Protein AF-A0AAW2LYN1-F1 (afdb_monomer)

Organism: NCBI:txid2727403

InterPro domains:
  IPR003197 Cytochrome b-c1 complex subunit 7 [PF02271] (29-93)
  IPR003197 Cytochrome b-c1 complex subunit 7 [PTHR12022] (26-106)
  IPR036544 Cytochrome b-c1 complex subunit 7 superfamily [G3DSA:1.10.1090.10] (1-96)
  IPR036544 Cytochrome b-c1 complex subunit 7 superfamily [SSF81524] (29-101)

Secondary structure (DSSP, 8-state):
---HHHHHHH-TTT-HHHHHHHHHHHHHHHHHHHHHTS-HHHHHHHHHHHHHHHHHHHHT-PPPHHHHHT--TT--SSHHHHHHHHHHHHHHHHTTPPPS--PPP-

Foldseek 3Di:
DDDPVRCQVCDVVNDVVNVVVVVVQVVVVLQVVLLVPDDPVVNVVVVVVVVVVVVCVVVVHDDDPVVVVVDDVPPDPRPVSSVVSVVVQVVCVVVVHDDPDDDDDD

Solvent-accessible surface area (backbone atoms only — not comparable to full-atom values): 6446 Å² total; per-residue (Å²): 131,82,50,74,66,56,50,45,59,62,34,44,91,78,21,69,67,32,35,50,50,53,51,54,50,54,51,50,53,50,50,51,54,33,57,74,71,48,62,64,70,61,52,52,56,48,51,52,53,51,52,50,52,50,52,30,60,74,69,75,48,78,78,57,67,77,61,54,74,69,55,66,89,85,70,75,90,52,62,68,48,40,53,48,55,50,49,55,51,51,53,38,51,75,71,70,50,80,79,94,74,75,83,82,82,132

Mean predicted aligned error: 5.44 Å

Radius of gyration: 19.35 Å; Cα contacts (8 Å, |Δi|>4): 45; chains: 1; bounding box: 43×34×60 Å

pLDDT: mean 91.51, std 6.64, range [60.06, 97.81]

Sequence (106 aa):
MASALTKWLVDPNHNPLAALHMKTLSKRLRIIQALNRLPREIVDARNQRLKRAMDLSMKHEYLPEDLQAMQTPFRSYLQEMLALVKRENAEREALGALPLYQRTIP

Structure (mmCIF, N/CA/C/O backbone):
data_AF-A0AAW2LYN1-F1
#
_entry.id   AF-A0AAW2LYN1-F1
#
loop_
_atom_site.group_PDB
_atom_site.id
_atom_site.type_symbol
_atom_site.label_atom_id
_atom_site.label_alt_id
_atom_site.label_comp_id
_atom_site.label_asym_id
_atom_site.label_entity_id
_atom_site.label_seq_id
_atom_site.pdbx_PDB_ins_code
_atom_site.Cartn_x
_atom_site.Cartn_y
_atom_site.Cartn_z
_atom_site.occupancy
_atom_site.B_iso_or_equiv
_atom_site.auth_seq_id
_atom_site.auth_comp_id
_atom_site.auth_asym_id
_atom_site.auth_atom_id
_atom_site.pdbx_PDB_model_num
ATOM 1 N N . MET A 1 1 ? -1.214 11.218 35.890 1.00 60.06 1 MET A N 1
ATOM 2 C CA . MET A 1 1 ? -2.122 12.231 35.309 1.00 60.06 1 MET A CA 1
ATOM 3 C C . MET A 1 1 ? -1.379 12.907 34.169 1.00 60.06 1 MET A C 1
ATOM 5 O O . MET A 1 1 ? -0.373 13.548 34.438 1.00 60.06 1 MET A O 1
ATOM 9 N N . ALA A 1 2 ? -1.776 12.688 32.912 1.00 69.56 2 ALA A N 1
ATOM 10 C CA . ALA A 1 2 ? -1.160 13.401 31.789 1.00 69.56 2 ALA A CA 1
ATOM 11 C C . ALA A 1 2 ? -1.417 14.912 31.950 1.00 69.56 2 ALA A C 1
ATOM 13 O O . ALA A 1 2 ? -2.512 15.308 32.354 1.00 69.56 2 ALA A O 1
ATOM 14 N N . SER A 1 3 ? -0.409 15.745 31.694 1.00 87.25 3 SER A N 1
ATOM 15 C CA . SER A 1 3 ? -0.541 17.204 31.742 1.00 87.25 3 SER A CA 1
ATOM 16 C C . SER A 1 3 ? -1.560 17.702 30.707 1.00 87.25 3 SER A C 1
ATOM 18 O O . SER A 1 3 ? -1.795 17.057 29.684 1.00 87.25 3 SER A O 1
ATOM 20 N N . ALA A 1 4 ? -2.149 18.881 30.926 1.00 85.12 4 ALA A N 1
ATOM 21 C CA . ALA A 1 4 ? -3.091 19.476 29.970 1.00 85.12 4 ALA A CA 1
ATOM 22 C C . ALA A 1 4 ? -2.492 19.598 28.553 1.00 85.12 4 ALA A C 1
ATOM 24 O O . ALA A 1 4 ? -3.177 19.362 27.560 1.00 85.12 4 ALA A O 1
ATOM 25 N N . LEU A 1 5 ? -1.183 19.864 28.472 1.00 84.25 5 LEU A N 1
ATOM 26 C CA . LEU A 1 5 ? -0.430 19.920 27.223 1.00 84.25 5 LEU A CA 1
ATOM 27 C C . LEU A 1 5 ? -0.339 18.554 26.525 1.00 84.25 5 LEU A C 1
ATOM 29 O O . LEU A 1 5 ? -0.514 18.478 25.314 1.00 84.25 5 LEU A O 1
ATOM 33 N N . THR A 1 6 ? -0.097 17.469 27.269 1.00 85.50 6 THR A N 1
ATOM 34 C CA . THR A 1 6 ? -0.037 16.118 26.676 1.00 85.50 6 THR A CA 1
ATOM 35 C C . THR A 1 6 ? -1.406 15.652 26.199 1.00 85.50 6 THR A C 1
ATOM 37 O O . THR A 1 6 ? -1.497 15.048 25.133 1.00 85.50 6 THR A O 1
ATOM 40 N N . LYS A 1 7 ? -2.475 15.984 26.932 1.00 84.62 7 LYS A N 1
ATOM 41 C CA . LYS A 1 7 ? -3.849 15.699 26.504 1.00 84.62 7 LYS A CA 1
ATOM 42 C C . LYS A 1 7 ? -4.197 16.447 25.209 1.00 84.62 7 LYS A C 1
ATOM 44 O O . LYS A 1 7 ? -4.628 15.822 24.247 1.00 84.62 7 LYS A O 1
ATOM 49 N N . TRP A 1 8 ? -3.880 17.742 25.131 1.00 89.25 8 TRP A N 1
ATOM 50 C CA . TRP A 1 8 ? -4.067 18.531 23.907 1.00 89.25 8 TRP A CA 1
ATOM 51 C C . TRP A 1 8 ? -3.253 17.995 22.717 1.00 89.25 8 TRP A C 1
ATOM 53 O O . TRP A 1 8 ? -3.762 17.935 21.600 1.00 89.25 8 TRP A O 1
ATOM 63 N N . LEU A 1 9 ? -2.009 17.558 22.949 1.00 86.31 9 LEU A N 1
ATOM 64 C CA . LEU A 1 9 ? -1.136 17.026 21.898 1.00 86.31 9 LEU A CA 1
ATOM 65 C C . LEU A 1 9 ? -1.725 15.770 21.234 1.00 86.31 9 LEU A C 1
ATOM 67 O O . LEU A 1 9 ? -1.608 15.611 20.017 1.00 86.31 9 LEU A O 1
ATOM 71 N N . VAL A 1 10 ? -2.332 14.884 22.030 1.00 85.00 10 VAL A N 1
ATOM 72 C CA . VAL A 1 10 ? -2.827 13.571 21.586 1.00 85.00 10 VAL A CA 1
ATOM 73 C C . VAL A 1 10 ? -4.271 13.630 21.079 1.00 85.00 10 VAL A C 1
ATOM 75 O O . VAL A 1 10 ? -4.631 12.840 20.204 1.00 85.00 10 VAL A O 1
ATOM 78 N N . ASP A 1 11 ? -5.087 14.558 21.581 1.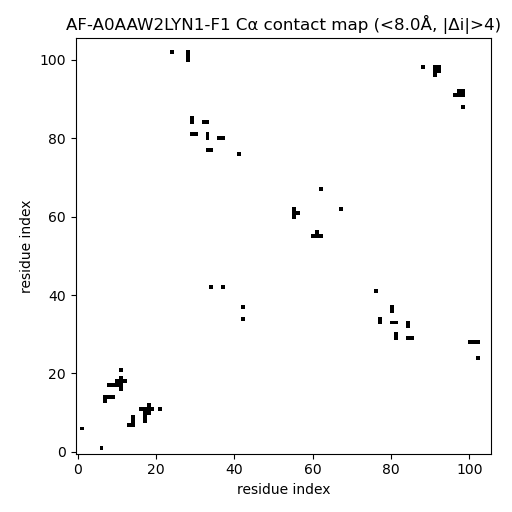00 86.25 11 ASP A N 1
ATOM 79 C CA . ASP A 1 11 ? -6.514 14.616 21.271 1.00 86.25 11 ASP A CA 1
ATOM 80 C C . ASP A 1 11 ? -6.780 15.087 19.820 1.00 86.25 11 ASP A C 1
ATOM 82 O O . ASP A 1 11 ? -6.557 16.254 19.488 1.00 86.25 11 ASP A O 1
ATOM 86 N N . PRO A 1 12 ? -7.350 14.235 18.942 1.00 87.12 12 PRO A N 1
ATOM 87 C CA . PRO A 1 12 ? -7.603 14.566 17.533 1.00 87.12 12 PRO A CA 1
ATOM 88 C C . PRO A 1 12 ? -8.710 15.612 17.335 1.00 87.12 12 PRO A C 1
ATOM 90 O O . PRO A 1 12 ? -8.797 16.214 16.271 1.00 87.12 12 PRO A O 1
ATOM 93 N N . ASN A 1 13 ? -9.557 15.836 18.344 1.00 88.19 13 ASN A N 1
ATOM 94 C CA . ASN A 1 13 ? -10.608 16.856 18.288 1.00 88.19 13 ASN A CA 1
ATOM 95 C C . ASN A 1 13 ? -10.055 18.269 18.507 1.00 88.19 13 ASN A C 1
ATOM 97 O O . ASN A 1 13 ? -10.631 19.232 18.014 1.00 88.19 13 ASN A O 1
ATOM 101 N N . HIS A 1 14 ? -8.945 18.388 19.240 1.00 88.50 14 HIS A N 1
ATOM 102 C CA . HIS A 1 14 ? -8.334 19.672 19.580 1.00 88.50 14 HIS A CA 1
ATOM 103 C C . HIS A 1 14 ? -7.106 19.969 18.712 1.00 88.50 14 HIS A C 1
ATOM 105 O O . HIS A 1 14 ? -6.847 21.131 18.406 1.00 88.50 14 HIS A O 1
ATOM 111 N N . ASN A 1 15 ? -6.372 18.934 18.285 1.00 90.81 15 ASN A N 1
ATOM 112 C CA . ASN A 1 15 ? -5.177 19.065 17.461 1.00 90.81 15 ASN A CA 1
ATOM 113 C C . ASN A 1 15 ? -5.393 18.485 16.043 1.00 90.81 15 ASN A C 1
ATOM 115 O O . ASN A 1 15 ? -5.542 17.266 15.881 1.00 90.81 15 ASN A O 1
ATOM 119 N N . PRO A 1 16 ? -5.317 19.310 14.981 1.00 92.19 16 PRO A N 1
ATOM 120 C CA . PRO A 1 16 ? -5.479 18.839 13.606 1.00 92.19 16 PRO A CA 1
ATOM 121 C C . PRO A 1 16 ? -4.374 17.865 13.171 1.00 92.19 16 PRO A C 1
ATOM 123 O O . PRO A 1 16 ? -4.635 16.958 12.376 1.00 92.19 16 PRO A O 1
ATOM 126 N N . LEU A 1 17 ? -3.153 17.994 13.704 1.00 90.31 17 LEU A N 1
ATOM 127 C CA . LEU A 1 17 ? -2.052 17.073 13.403 1.00 90.31 17 LEU A CA 1
ATOM 128 C C . LEU A 1 17 ? -2.333 15.676 13.961 1.00 90.31 17 LEU A C 1
ATOM 130 O O . LEU A 1 17 ? -2.102 14.679 13.275 1.00 90.31 17 LEU A O 1
ATOM 134 N N . ALA A 1 18 ? -2.903 15.597 15.166 1.00 88.06 18 ALA A N 1
ATOM 135 C CA . ALA A 1 18 ? -3.335 14.332 15.751 1.00 88.06 18 ALA A CA 1
ATOM 136 C C . ALA A 1 18 ? -4.453 13.680 14.916 1.00 88.06 18 ALA A C 1
ATOM 138 O O . ALA A 1 18 ? -4.414 12.473 14.660 1.00 88.06 18 ALA A O 1
ATOM 139 N N . ALA A 1 19 ? -5.397 14.473 14.398 1.00 89.38 19 ALA A N 1
ATOM 140 C CA . ALA A 1 19 ? -6.449 13.979 13.510 1.00 89.38 19 ALA A CA 1
ATOM 141 C C . ALA A 1 19 ? -5.892 13.430 12.185 1.00 89.38 19 ALA A C 1
ATOM 143 O O . ALA A 1 19 ? -6.289 12.350 11.734 1.00 89.38 19 ALA A O 1
ATOM 144 N N . LEU A 1 20 ? -4.958 14.155 11.560 1.00 90.06 20 LEU A N 1
ATOM 145 C CA . LEU A 1 20 ? -4.278 13.708 10.343 1.00 90.06 20 LEU A CA 1
ATOM 146 C C . LEU A 1 20 ? -3.516 12.409 10.590 1.00 90.06 20 LEU A C 1
ATOM 148 O O . LEU A 1 20 ? -3.653 11.469 9.808 1.00 90.06 20 LEU A O 1
ATOM 152 N N . HIS A 1 21 ? -2.792 12.321 11.703 1.00 87.19 21 HIS A N 1
ATOM 153 C CA . HIS A 1 21 ? -2.084 11.111 12.108 1.00 87.19 21 HIS A CA 1
ATOM 154 C C . HIS A 1 21 ? -3.033 9.914 12.259 1.00 87.19 21 HIS A C 1
ATOM 156 O O . HIS A 1 21 ? -2.807 8.854 11.679 1.00 87.19 21 HIS A O 1
ATOM 162 N N . MET A 1 22 ? -4.166 10.067 12.949 1.00 85.62 22 MET A N 1
ATOM 163 C CA . MET A 1 22 ? -5.151 8.980 13.060 1.00 85.62 22 MET A CA 1
ATOM 164 C C . MET A 1 22 ? -5.726 8.557 11.698 1.00 85.62 22 MET A C 1
ATOM 166 O O . MET A 1 22 ? -5.897 7.359 11.428 1.00 85.62 22 MET A O 1
ATOM 170 N N . LYS A 1 23 ? -5.984 9.516 10.801 1.00 88.19 23 LYS A N 1
ATOM 171 C CA . LYS A 1 23 ? -6.467 9.239 9.439 1.00 88.19 23 LYS A CA 1
ATOM 172 C C . LYS A 1 23 ? -5.427 8.489 8.604 1.00 88.19 23 LYS A C 1
ATOM 174 O O . LYS A 1 23 ? -5.776 7.520 7.927 1.00 88.19 23 LYS A O 1
ATOM 179 N N . THR A 1 24 ? -4.157 8.884 8.650 1.00 88.75 24 THR A N 1
ATOM 180 C CA . THR A 1 24 ? -3.091 8.204 7.895 1.00 88.75 24 THR A CA 1
ATOM 181 C C . THR A 1 24 ? -2.866 6.784 8.407 1.00 88.75 24 THR A C 1
ATOM 183 O O . THR A 1 24 ? -2.737 5.853 7.609 1.00 88.75 24 THR A O 1
ATOM 186 N N . LEU A 1 25 ? -2.909 6.586 9.724 1.00 86.19 25 LEU A N 1
ATOM 187 C CA . LEU A 1 25 ? -2.743 5.278 10.357 1.00 86.19 25 LEU A CA 1
ATOM 188 C C . LEU A 1 25 ? -3.888 4.319 10.035 1.00 86.19 25 LEU A C 1
ATOM 190 O O . LEU A 1 25 ? -3.639 3.188 9.618 1.00 86.19 25 LEU A O 1
ATOM 194 N N . SER A 1 26 ? -5.138 4.769 10.165 1.00 86.38 26 SER A N 1
ATOM 195 C CA . SER A 1 26 ? -6.302 3.951 9.797 1.00 86.38 26 SER A CA 1
ATOM 196 C C . SER A 1 26 ? -6.282 3.584 8.308 1.00 86.38 26 SER A C 1
ATOM 198 O O . SER A 1 26 ? -6.528 2.429 7.948 1.00 86.38 26 SER A O 1
ATOM 200 N N . LYS A 1 27 ? -5.896 4.523 7.432 1.00 90.06 27 LYS A N 1
ATOM 201 C CA . LYS A 1 27 ? -5.693 4.263 5.999 1.00 90.06 27 LYS A CA 1
ATOM 202 C C . LYS A 1 27 ? -4.614 3.201 5.763 1.00 90.06 27 LYS A C 1
ATOM 204 O O . LYS A 1 27 ? -4.847 2.278 4.984 1.00 90.06 27 LYS A O 1
ATOM 209 N N . ARG A 1 28 ? -3.465 3.294 6.443 1.00 91.38 28 ARG A N 1
ATOM 210 C CA . ARG A 1 28 ? -2.365 2.318 6.334 1.00 91.38 28 ARG A CA 1
ATOM 211 C C . ARG A 1 28 ? -2.815 0.912 6.733 1.00 91.38 28 ARG A C 1
ATOM 213 O O . ARG A 1 28 ? -2.549 -0.030 5.992 1.00 91.38 28 ARG A O 1
ATOM 220 N N . LEU A 1 29 ? -3.517 0.769 7.857 1.00 92.00 29 LEU A N 1
ATOM 221 C CA . LEU A 1 29 ? -3.985 -0.535 8.342 1.00 92.00 29 LEU A CA 1
ATOM 222 C C . LEU A 1 29 ? -4.969 -1.196 7.367 1.00 92.00 29 LEU A C 1
ATOM 224 O O . LEU A 1 29 ? -4.838 -2.385 7.087 1.00 92.00 29 LEU A O 1
ATOM 228 N N . ARG A 1 30 ? -5.898 -0.426 6.784 1.00 93.00 30 ARG A N 1
ATOM 229 C CA . ARG A 1 30 ? -6.830 -0.930 5.756 1.00 93.00 30 ARG A CA 1
ATOM 230 C C . ARG A 1 30 ? -6.098 -1.417 4.502 1.00 93.00 30 ARG A C 1
ATOM 232 O O . ARG A 1 30 ? -6.468 -2.441 3.939 1.00 93.00 30 ARG A O 1
ATOM 239 N N . ILE A 1 31 ? -5.048 -0.707 4.083 1.00 94.25 31 ILE A N 1
ATOM 240 C CA . ILE A 1 31 ? -4.214 -1.107 2.940 1.00 94.25 31 ILE A CA 1
ATOM 241 C C . ILE A 1 31 ? -3.457 -2.402 3.240 1.00 94.25 31 ILE A C 1
ATOM 243 O O . ILE A 1 31 ? -3.441 -3.288 2.393 1.00 94.25 31 ILE A O 1
ATOM 247 N N . ILE A 1 32 ? -2.864 -2.535 4.430 1.00 93.44 32 ILE A N 1
ATOM 248 C CA . ILE A 1 32 ? -2.147 -3.757 4.826 1.00 93.44 32 ILE A CA 1
ATOM 249 C C . ILE A 1 32 ? -3.100 -4.957 4.838 1.00 93.44 32 ILE A C 1
ATOM 251 O O . ILE A 1 32 ? -2.780 -5.990 4.260 1.00 93.44 32 ILE A O 1
ATOM 255 N N . GLN A 1 33 ? -4.295 -4.805 5.414 1.00 93.44 33 GLN A N 1
ATOM 256 C CA . GLN A 1 33 ? -5.305 -5.867 5.399 1.00 93.44 33 GLN A CA 1
ATOM 257 C C . GLN A 1 33 ? -5.700 -6.268 3.977 1.00 93.44 33 GLN A C 1
ATOM 259 O O . GLN A 1 33 ? -5.757 -7.455 3.674 1.00 93.44 33 GLN A O 1
ATOM 264 N N . ALA A 1 34 ? -5.939 -5.292 3.100 1.00 95.50 34 ALA A N 1
ATOM 265 C CA . ALA A 1 34 ? -6.292 -5.571 1.715 1.00 95.50 34 ALA A CA 1
ATOM 266 C C . ALA A 1 34 ? -5.154 -6.282 0.961 1.00 95.50 34 ALA A C 1
ATOM 268 O O . ALA A 1 34 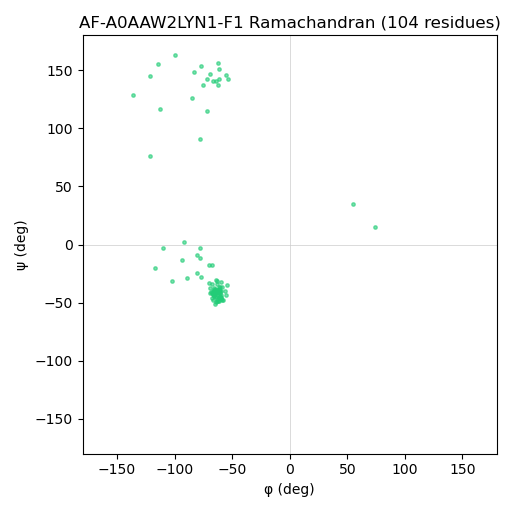? -5.414 -7.218 0.215 1.00 95.50 34 ALA A O 1
ATOM 269 N N . LEU A 1 35 ? -3.895 -5.892 1.185 1.00 95.06 35 LEU A N 1
ATOM 270 C CA . LEU A 1 35 ? -2.737 -6.550 0.573 1.00 95.06 35 LEU A CA 1
ATOM 271 C C . LEU A 1 35 ? -2.561 -7.997 1.048 1.00 95.06 35 LEU A C 1
ATOM 273 O O . LEU A 1 35 ? -2.262 -8.856 0.228 1.00 95.06 35 LEU A O 1
ATOM 277 N N . ASN A 1 36 ? -2.791 -8.275 2.333 1.00 94.31 36 ASN A N 1
ATOM 278 C CA . ASN A 1 36 ? -2.659 -9.624 2.894 1.00 94.31 36 ASN A CA 1
ATOM 279 C C . ASN A 1 36 ? -3.713 -10.614 2.366 1.00 94.31 36 ASN A C 1
ATOM 281 O O . ASN A 1 36 ? -3.533 -11.818 2.507 1.00 94.31 36 ASN A O 1
ATOM 285 N N . ARG A 1 37 ? -4.814 -10.118 1.787 1.00 94.81 37 ARG A N 1
ATOM 286 C CA . ARG A 1 37 ? -5.888 -10.937 1.198 1.00 94.81 37 ARG A CA 1
ATOM 287 C C . ARG A 1 37 ? -5.713 -11.181 -0.300 1.00 94.81 37 ARG A C 1
ATOM 289 O O . ARG A 1 37 ? -6.437 -11.993 -0.866 1.00 94.81 37 ARG A O 1
ATOM 296 N N . LEU A 1 38 ? -4.822 -10.440 -0.958 1.00 95.44 38 LEU A N 1
ATOM 297 C CA . LEU A 1 38 ? -4.605 -10.581 -2.393 1.00 95.44 38 LEU A CA 1
ATOM 298 C C . LEU A 1 38 ? -3.772 -11.832 -2.710 1.00 95.44 38 LEU A C 1
ATOM 300 O O . LEU A 1 38 ? -2.953 -12.247 -1.888 1.00 95.44 38 LEU A O 1
ATOM 304 N N . PRO A 1 39 ? -3.926 -12.395 -3.923 1.00 97.12 39 PRO A N 1
ATOM 305 C CA . PRO A 1 39 ? -3.052 -13.445 -4.423 1.00 97.12 39 PRO A CA 1
ATOM 306 C C . PRO A 1 39 ? -1.582 -13.033 -4.362 1.00 97.12 39 PRO A C 1
ATOM 308 O O . PRO A 1 39 ? -1.221 -11.877 -4.635 1.00 97.12 39 PRO A O 1
ATOM 311 N N . ARG A 1 40 ? -0.726 -13.997 -4.026 1.00 95.12 40 ARG A N 1
ATOM 312 C CA . ARG A 1 40 ? 0.701 -13.764 -3.808 1.00 95.12 40 ARG A CA 1
ATOM 313 C C . ARG A 1 40 ? 1.389 -13.232 -5.063 1.00 95.12 40 ARG A C 1
ATOM 315 O O . ARG A 1 40 ? 2.217 -12.333 -4.962 1.00 95.12 40 ARG A O 1
ATOM 322 N N . GLU A 1 41 ? 0.985 -13.698 -6.238 1.00 96.75 41 GLU A N 1
ATOM 323 C CA . GLU A 1 41 ? 1.541 -13.299 -7.534 1.00 96.75 41 GLU A CA 1
ATOM 324 C C . GLU A 1 41 ? 1.388 -11.789 -7.770 1.00 96.75 41 GLU A C 1
ATOM 326 O O . GLU A 1 41 ? 2.305 -11.120 -8.249 1.00 96.75 41 GLU A O 1
ATOM 331 N N . ILE A 1 42 ? 0.243 -11.221 -7.376 1.00 95.50 42 ILE A N 1
ATOM 332 C CA . ILE A 1 42 ? -0.038 -9.785 -7.511 1.00 95.50 42 ILE A CA 1
ATOM 333 C C . ILE A 1 42 ? 0.847 -8.976 -6.556 1.00 95.50 42 ILE A C 1
ATOM 335 O O . ILE A 1 42 ? 1.379 -7.922 -6.930 1.00 95.50 42 ILE A O 1
ATOM 339 N N . VAL A 1 43 ? 1.011 -9.464 -5.324 1.00 96.25 43 VAL A N 1
ATOM 340 C CA . VAL A 1 43 ? 1.847 -8.826 -4.298 1.00 96.25 43 VAL A CA 1
ATOM 341 C C . VAL A 1 43 ? 3.323 -8.874 -4.695 1.00 96.25 43 VAL A C 1
ATOM 343 O O . VAL A 1 43 ? 4.012 -7.856 -4.610 1.00 96.25 43 VAL A O 1
ATOM 346 N N . ASP A 1 44 ? 3.793 -10.003 -5.212 1.00 97.50 44 ASP A N 1
ATOM 347 C CA . ASP A 1 44 ? 5.170 -10.168 -5.671 1.00 97.50 44 ASP A CA 1
ATOM 348 C C . ASP A 1 44 ? 5.452 -9.279 -6.894 1.00 97.50 44 ASP A C 1
ATOM 350 O O . ASP A 1 44 ? 6.436 -8.532 -6.901 1.00 97.50 44 ASP A O 1
ATOM 354 N N . ALA A 1 45 ? 4.535 -9.213 -7.868 1.00 96.38 45 ALA A N 1
ATOM 355 C CA . ALA A 1 45 ? 4.640 -8.297 -9.009 1.00 96.38 45 ALA A CA 1
ATOM 356 C C . ALA A 1 45 ? 4.607 -6.811 -8.593 1.00 96.38 45 ALA A C 1
ATOM 358 O O . ALA A 1 45 ? 5.244 -5.951 -9.212 1.00 96.38 45 ALA A O 1
ATOM 359 N N . ARG A 1 46 ? 3.858 -6.457 -7.539 1.00 95.25 46 ARG A N 1
ATOM 360 C CA . ARG A 1 46 ? 3.919 -5.118 -6.925 1.00 95.25 46 ARG A CA 1
ATOM 361 C C . ARG A 1 46 ? 5.303 -4.858 -6.330 1.00 95.25 46 ARG A C 1
ATOM 363 O O . ARG A 1 46 ? 5.878 -3.804 -6.598 1.00 95.25 46 ARG A O 1
ATOM 370 N N . ASN A 1 47 ? 5.831 -5.790 -5.543 1.00 96.81 47 ASN A N 1
ATOM 371 C CA . ASN A 1 47 ? 7.119 -5.633 -4.870 1.00 96.81 47 ASN A CA 1
ATOM 372 C C . ASN A 1 47 ? 8.269 -5.489 -5.877 1.00 96.81 47 ASN A C 1
ATOM 374 O O . ASN A 1 47 ? 9.131 -4.630 -5.697 1.00 96.81 47 ASN A O 1
ATOM 378 N N . GLN A 1 48 ? 8.236 -6.240 -6.981 1.00 97.06 48 GLN A N 1
ATOM 379 C CA . GLN A 1 48 ? 9.198 -6.100 -8.078 1.00 97.06 48 GLN A CA 1
ATOM 380 C C . 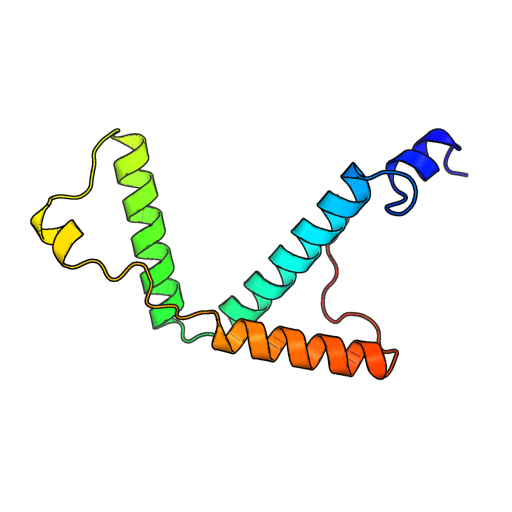GLN A 1 48 ? 9.149 -4.707 -8.721 1.00 97.06 48 GLN A C 1
ATOM 382 O O . GLN A 1 48 ? 10.190 -4.072 -8.890 1.00 97.06 48 GLN A O 1
ATOM 387 N N . ARG A 1 49 ? 7.948 -4.185 -9.021 1.00 96.44 49 ARG A N 1
ATOM 388 C CA . ARG A 1 49 ? 7.783 -2.827 -9.574 1.00 96.44 49 ARG A CA 1
ATOM 389 C C . ARG A 1 49 ? 8.315 -1.749 -8.633 1.00 96.44 49 ARG A C 1
ATOM 391 O O . ARG A 1 49 ? 8.981 -0.827 -9.095 1.00 96.44 49 ARG A O 1
ATOM 398 N N . LEU A 1 50 ? 8.055 -1.876 -7.330 1.00 96.50 50 LEU A N 1
ATOM 399 C CA . LEU A 1 50 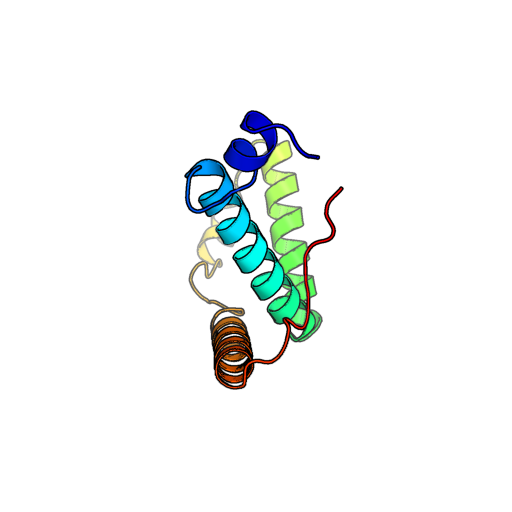? 8.556 -0.939 -6.320 1.00 96.50 50 LEU A CA 1
ATOM 400 C C . LEU A 1 50 ? 10.079 -1.004 -6.182 1.00 96.50 50 LEU A C 1
ATOM 402 O O . LEU A 1 50 ? 10.724 0.038 -6.131 1.00 96.50 50 LEU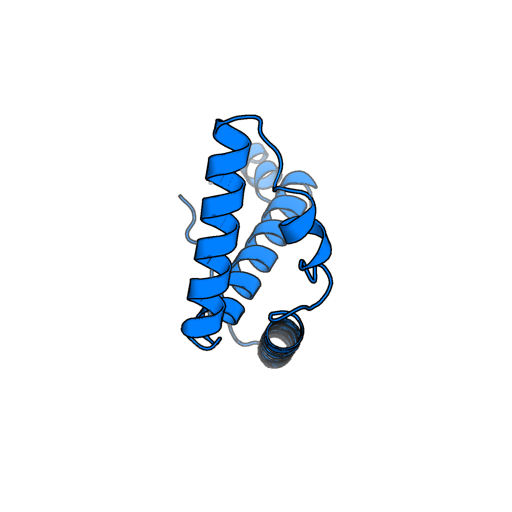 A O 1
ATOM 406 N N . LYS A 1 51 ? 10.660 -2.209 -6.180 1.00 97.69 51 LYS A N 1
ATOM 407 C CA . LYS A 1 51 ? 12.116 -2.391 -6.138 1.00 97.69 51 LYS A CA 1
ATOM 408 C C . LYS A 1 51 ? 12.791 -1.786 -7.368 1.00 97.69 51 LYS A C 1
ATOM 410 O O . LYS A 1 51 ? 13.780 -1.082 -7.223 1.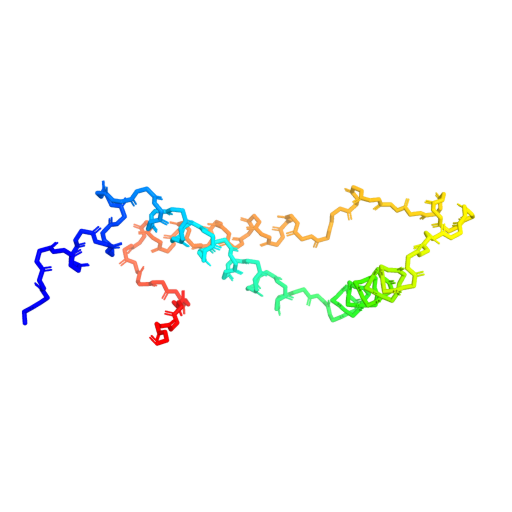00 97.69 51 LYS A O 1
ATOM 415 N N . ARG A 1 52 ? 12.220 -1.994 -8.559 1.00 96.88 52 ARG A N 1
ATOM 416 C CA . ARG A 1 52 ? 12.696 -1.371 -9.803 1.00 96.88 52 ARG A CA 1
ATOM 417 C C . ARG A 1 52 ? 12.625 0.154 -9.739 1.00 96.88 52 ARG A C 1
ATOM 419 O O . ARG A 1 52 ? 13.579 0.817 -10.115 1.00 96.88 52 ARG A O 1
ATOM 426 N N . ALA A 1 53 ? 11.515 0.709 -9.252 1.00 96.88 53 ALA A N 1
ATOM 427 C CA . ALA A 1 53 ? 11.375 2.157 -9.099 1.00 96.88 53 ALA A CA 1
ATOM 428 C C . ALA A 1 53 ? 12.414 2.730 -8.120 1.00 96.88 53 ALA A C 1
ATOM 430 O O . ALA A 1 53 ? 12.975 3.790 -8.373 1.00 96.88 53 ALA A O 1
ATOM 431 N N . MET A 1 54 ? 12.697 2.015 -7.029 1.00 97.44 54 MET A N 1
ATOM 432 C CA . MET A 1 54 ? 13.714 2.408 -6.055 1.00 97.44 54 MET A CA 1
ATOM 433 C C . MET A 1 54 ? 15.132 2.340 -6.634 1.00 97.44 54 MET A C 1
ATOM 435 O O . MET A 1 54 ? 15.914 3.256 -6.409 1.00 97.44 54 MET A O 1
ATOM 439 N N . ASP A 1 55 ? 15.444 1.298 -7.409 1.00 97.75 55 ASP A N 1
ATOM 440 C CA . ASP A 1 55 ? 16.731 1.156 -8.103 1.00 97.75 55 ASP A CA 1
ATOM 441 C C . ASP A 1 55 ? 16.966 2.297 -9.105 1.00 97.75 55 ASP A C 1
ATOM 443 O O . ASP A 1 55 ? 17.994 2.967 -9.052 1.00 97.75 55 ASP A O 1
ATOM 447 N N . LEU A 1 56 ? 15.974 2.588 -9.951 1.00 97.69 56 LEU A N 1
ATOM 448 C CA . LEU A 1 56 ? 16.023 3.705 -10.899 1.00 97.69 56 LEU A CA 1
ATOM 449 C C . LEU A 1 56 ? 16.144 5.061 -10.189 1.00 97.69 56 LEU A C 1
ATOM 451 O O . LEU A 1 56 ? 16.955 5.897 -10.579 1.00 97.69 56 LEU A O 1
ATOM 455 N N . SER A 1 57 ? 15.397 5.253 -9.096 1.00 97.50 57 SER A N 1
ATOM 456 C CA . SER A 1 57 ? 15.487 6.467 -8.280 1.00 97.50 57 SER A CA 1
ATOM 457 C C . SER A 1 57 ? 16.877 6.656 -7.678 1.00 97.50 57 SER A C 1
ATOM 459 O O . SER A 1 57 ? 17.333 7.791 -7.595 1.00 97.50 57 SER A O 1
ATOM 461 N N . MET A 1 58 ? 17.534 5.576 -7.247 1.00 97.81 58 MET A N 1
ATOM 462 C CA . MET A 1 58 ? 18.889 5.628 -6.693 1.00 97.81 58 MET A CA 1
ATOM 463 C C . MET A 1 58 ? 19.930 5.956 -7.771 1.00 97.81 58 MET A C 1
ATOM 465 O O . MET A 1 58 ? 20.910 6.637 -7.487 1.00 97.81 58 MET A O 1
ATOM 469 N N . LYS A 1 59 ? 19.705 5.496 -9.005 1.00 97.62 59 LYS A N 1
ATOM 470 C CA . LYS A 1 59 ? 20.556 5.785 -10.169 1.00 97.62 59 LYS A CA 1
ATOM 471 C C . LYS A 1 59 ? 20.291 7.155 -10.801 1.00 97.62 59 LYS A C 1
ATOM 473 O O . LYS A 1 59 ? 21.060 7.570 -11.655 1.00 97.62 59 LYS A O 1
ATOM 478 N N . HIS A 1 60 ? 19.231 7.855 -10.386 1.00 97.44 60 HIS A N 1
ATOM 479 C CA . HIS A 1 60 ? 18.731 9.065 -11.049 1.00 97.44 60 HIS A CA 1
ATOM 480 C C . HIS A 1 60 ? 18.421 8.854 -12.542 1.00 97.44 60 HIS A C 1
ATOM 482 O O . HIS A 1 60 ? 18.574 9.758 -13.360 1.00 97.44 60 HIS A O 1
ATOM 488 N N . GLU A 1 61 ? 17.945 7.658 -12.885 1.00 96.75 61 GLU A N 1
ATOM 489 C CA . GLU A 1 61 ? 17.590 7.269 -14.248 1.00 96.75 61 GLU A CA 1
ATOM 490 C C . GLU A 1 61 ? 16.085 7.020 -14.367 1.00 96.75 61 GLU A C 1
ATOM 492 O O . GLU A 1 61 ? 15.397 6.695 -13.396 1.00 96.75 61 GLU A O 1
ATOM 497 N N . TYR A 1 62 ? 15.562 7.156 -15.583 1.00 96.06 62 TYR A N 1
ATOM 498 C CA . TYR A 1 62 ? 14.172 6.842 -15.898 1.00 96.06 62 TYR A CA 1
ATOM 499 C C . TYR A 1 62 ? 14.056 5.461 -16.541 1.00 96.06 62 TYR A C 1
ATOM 501 O O . TYR A 1 62 ? 15.028 4.876 -17.015 1.00 96.06 62 TYR A O 1
ATOM 509 N N . LEU A 1 63 ? 12.837 4.921 -16.559 1.00 95.38 63 LEU A N 1
ATOM 510 C CA . LEU A 1 63 ? 12.563 3.672 -17.261 1.00 95.38 63 LEU A CA 1
ATOM 511 C C . LEU A 1 63 ? 12.735 3.891 -18.783 1.00 95.38 63 LEU A C 1
ATOM 513 O O . LEU A 1 63 ? 12.315 4.939 -19.265 1.00 95.38 63 LEU A O 1
ATOM 517 N N . PRO A 1 64 ? 13.298 2.945 -19.553 1.00 96.62 64 PRO A N 1
ATOM 518 C CA . PRO A 1 64 ? 13.388 3.063 -21.011 1.00 96.62 64 PRO A CA 1
ATOM 519 C C . PRO A 1 64 ? 12.021 3.287 -21.670 1.00 96.62 64 PRO A C 1
ATOM 521 O O . PRO A 1 64 ? 11.028 2.717 -21.210 1.00 96.62 64 PRO A O 1
ATOM 524 N N . GLU A 1 65 ? 11.979 4.064 -22.754 1.00 96.44 65 GLU A N 1
ATOM 525 C CA . GLU A 1 65 ? 10.739 4.486 -23.430 1.00 96.44 65 GLU A CA 1
ATOM 526 C C . GLU A 1 65 ? 9.852 3.299 -23.840 1.00 96.44 65 GLU A C 1
ATOM 528 O O . GLU A 1 65 ? 8.658 3.277 -23.539 1.00 96.44 65 GLU A O 1
ATOM 533 N N . ASP A 1 66 ? 10.450 2.241 -24.395 1.00 96.31 66 ASP A N 1
ATOM 534 C CA . ASP A 1 66 ? 9.736 1.019 -24.793 1.00 96.31 66 ASP A CA 1
ATOM 535 C C . ASP A 1 66 ? 8.965 0.392 -23.618 1.00 96.31 66 ASP A C 1
ATOM 537 O O . ASP A 1 66 ? 7.827 -0.061 -23.752 1.00 96.31 66 ASP A O 1
ATOM 541 N N . LEU A 1 67 ? 9.569 0.399 -22.424 1.00 94.44 67 LEU A N 1
ATOM 542 C CA . LEU A 1 67 ? 8.960 -0.137 -21.208 1.00 94.44 67 LEU A CA 1
ATOM 543 C C . LEU A 1 67 ? 7.979 0.838 -20.558 1.00 94.44 67 LEU A C 1
ATOM 545 O O . LEU A 1 67 ? 7.102 0.380 -19.814 1.00 94.44 67 LEU A O 1
ATOM 549 N N . GLN A 1 68 ? 8.130 2.147 -20.790 1.00 94.25 68 GLN A N 1
ATOM 550 C CA . GLN A 1 68 ? 7.157 3.158 -20.375 1.00 94.25 68 GLN A CA 1
ATOM 551 C C . GLN A 1 68 ? 5.854 2.996 -21.157 1.00 94.25 68 GLN A C 1
ATOM 553 O O . GLN A 1 68 ? 4.793 2.926 -20.535 1.00 94.25 68 GLN A O 1
ATOM 558 N N . ALA A 1 69 ? 5.938 2.826 -22.480 1.00 95.38 69 ALA A N 1
ATOM 559 C CA . ALA A 1 69 ? 4.783 2.603 -23.349 1.00 95.38 69 ALA A CA 1
ATOM 560 C C . ALA A 1 69 ? 3.985 1.339 -22.968 1.00 95.38 69 ALA A C 1
ATOM 562 O O . ALA A 1 69 ? 2.760 1.317 -23.072 1.00 95.38 69 ALA A O 1
ATOM 563 N N . MET A 1 70 ? 4.660 0.301 -22.460 1.00 95.19 70 MET A N 1
ATOM 564 C CA . MET A 1 70 ? 4.019 -0.927 -21.967 1.00 95.19 70 MET A CA 1
ATOM 565 C C . MET A 1 70 ? 3.385 -0.797 -20.568 1.00 95.19 70 MET A C 1
ATOM 567 O O . MET A 1 70 ? 2.696 -1.721 -20.124 1.00 95.19 70 MET A O 1
ATOM 571 N N . GLN A 1 71 ? 3.635 0.283 -19.814 1.00 94.00 71 GLN A N 1
ATOM 572 C CA . GLN A 1 71 ? 3.052 0.426 -18.477 1.00 94.00 71 GLN A CA 1
ATOM 573 C C . GLN A 1 71 ? 1.537 0.645 -18.550 1.00 94.00 71 GLN A C 1
ATOM 575 O O . GLN A 1 71 ? 1.016 1.342 -19.412 1.00 94.00 71 GLN A O 1
ATOM 580 N N . THR A 1 72 ? 0.823 0.133 -17.545 1.00 94.25 72 THR A N 1
ATOM 581 C CA . THR A 1 72 ? -0.615 0.389 -17.360 1.00 94.25 72 THR A CA 1
ATOM 582 C C . THR A 1 72 ? -0.877 1.043 -15.994 1.00 94.25 72 THR A C 1
ATOM 584 O O . THR A 1 72 ? -1.321 0.354 -15.066 1.00 94.25 72 THR A O 1
ATOM 587 N N . PRO A 1 73 ? -0.591 2.350 -15.809 1.00 90.94 73 PRO A N 1
ATOM 588 C CA . PRO A 1 73 ? -0.581 2.988 -14.486 1.00 90.94 73 PRO A CA 1
ATOM 589 C C . PRO A 1 73 ? -1.925 2.952 -13.745 1.00 90.94 73 PR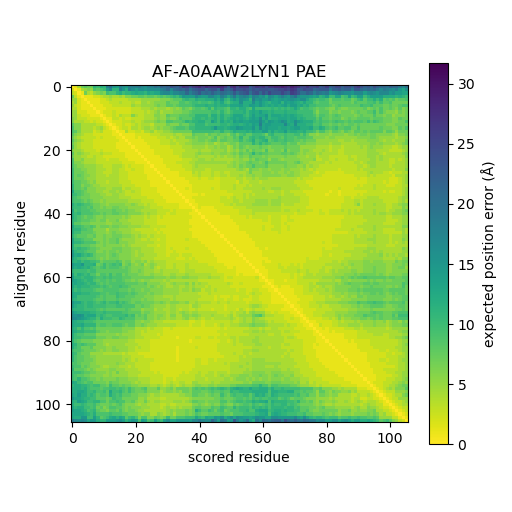O A C 1
ATOM 591 O O . PRO A 1 73 ? -1.959 2.771 -12.530 1.00 90.94 73 PRO A O 1
ATOM 594 N N . PHE A 1 74 ? -3.041 3.082 -14.468 1.00 92.12 74 PHE A N 1
ATOM 595 C CA . PHE A 1 74 ? -4.382 3.186 -13.876 1.00 92.12 74 PHE A CA 1
ATOM 596 C C . PHE A 1 74 ? -5.105 1.844 -13.712 1.00 92.12 74 PHE A C 1
ATOM 598 O O . PHE A 1 74 ? -6.236 1.804 -13.227 1.00 92.12 74 PHE A O 1
ATOM 605 N N . ARG A 1 75 ? -4.458 0.724 -14.058 1.00 93.38 75 ARG A N 1
ATOM 606 C CA . ARG A 1 75 ? -5.021 -0.612 -13.838 1.00 93.38 75 ARG A CA 1
ATOM 607 C C . ARG A 1 75 ? -4.858 -1.004 -12.371 1.00 93.38 75 ARG A C 1
ATOM 609 O O . ARG A 1 75 ? -3.836 -1.555 -11.956 1.00 93.38 75 ARG A O 1
ATOM 616 N N . SER A 1 76 ? -5.867 -0.681 -11.569 1.00 92.94 76 SER A N 1
ATOM 617 C CA . SER A 1 76 ? -5.838 -0.949 -10.135 1.00 92.94 76 SER A CA 1
ATOM 618 C C . SER A 1 76 ? -6.074 -2.436 -9.833 1.00 92.94 76 SER A C 1
ATOM 620 O O . SER A 1 76 ? -6.965 -3.054 -10.402 1.00 92.94 76 SER A O 1
ATOM 622 N N . TYR A 1 77 ? -5.296 -2.993 -8.905 1.00 93.75 77 TYR A N 1
ATOM 623 C CA . TYR A 1 77 ? -5.470 -4.357 -8.379 1.00 93.75 77 TYR A CA 1
ATOM 624 C C . TYR A 1 77 ? -5.963 -4.374 -6.920 1.00 93.75 77 TYR A C 1
ATOM 626 O O . TYR A 1 77 ? -6.150 -5.432 -6.335 1.00 93.75 77 TYR A O 1
ATOM 634 N N . LEU A 1 78 ? -6.112 -3.197 -6.298 1.00 94.69 78 LEU A N 1
ATOM 635 C CA . LEU A 1 78 ? -6.351 -3.051 -4.857 1.00 94.69 78 LEU A CA 1
ATOM 636 C C . LEU A 1 78 ? -7.712 -2.411 -4.531 1.00 94.69 78 LEU A C 1
ATOM 638 O O . LEU A 1 78 ? -8.189 -2.558 -3.407 1.00 94.69 78 LEU A O 1
ATOM 642 N N . GLN A 1 79 ? -8.339 -1.691 -5.472 1.00 94.38 79 GLN A N 1
ATOM 643 C CA . GLN A 1 79 ? -9.556 -0.909 -5.203 1.00 94.38 79 GLN A CA 1
ATOM 644 C C . GLN A 1 79 ? -10.720 -1.779 -4.719 1.00 94.38 79 GLN A C 1
ATOM 646 O O . GLN A 1 79 ? -11.351 -1.435 -3.721 1.00 94.38 79 GLN A O 1
ATOM 651 N N . GLU A 1 80 ? -10.960 -2.916 -5.372 1.00 95.12 80 GLU A N 1
ATOM 652 C CA . GLU A 1 80 ? -12.042 -3.842 -5.017 1.00 95.12 80 GLU A CA 1
ATOM 653 C C . GLU A 1 80 ? -11.858 -4.407 -3.606 1.00 95.12 80 GLU A C 1
ATOM 655 O O . GLU A 1 80 ? -12.758 -4.318 -2.767 1.00 95.12 80 GLU A O 1
ATOM 660 N N . MET A 1 81 ? -10.648 -4.888 -3.301 1.00 94.75 81 MET A N 1
ATOM 661 C CA . MET A 1 81 ? -10.321 -5.431 -1.983 1.00 94.75 81 MET A CA 1
ATOM 662 C C . MET A 1 81 ? -10.396 -4.355 -0.889 1.00 94.75 81 MET A C 1
ATOM 664 O O . MET A 1 81 ? -10.903 -4.600 0.204 1.00 94.75 81 MET A O 1
ATOM 668 N N . LEU A 1 82 ? -9.967 -3.122 -1.180 1.00 95.19 82 LEU A N 1
ATOM 669 C CA . LEU A 1 82 ? -10.127 -1.995 -0.257 1.00 95.19 82 LEU A CA 1
ATOM 670 C C . LEU A 1 82 ? -11.593 -1.631 -0.015 1.00 95.19 82 LEU A C 1
ATOM 672 O O . LEU A 1 82 ? -11.945 -1.271 1.109 1.00 95.19 82 LEU A O 1
ATOM 676 N N . ALA A 1 83 ? -12.439 -1.679 -1.044 1.00 96.38 83 ALA A N 1
ATOM 677 C CA . ALA A 1 83 ? -13.867 -1.408 -0.907 1.00 96.38 83 ALA A CA 1
ATOM 678 C C . ALA A 1 83 ? -14.555 -2.475 -0.046 1.00 96.38 83 ALA A C 1
ATOM 680 O O . ALA A 1 83 ? -15.422 -2.146 0.761 1.00 96.38 83 ALA A O 1
ATOM 681 N N . LEU A 1 84 ? -14.146 -3.737 -0.180 1.00 95.75 84 LEU A N 1
ATOM 682 C CA . LEU A 1 84 ? -14.614 -4.833 0.666 1.00 95.75 84 LEU A CA 1
ATOM 683 C C . LEU A 1 84 ? -14.184 -4.643 2.130 1.00 95.75 84 LEU A C 1
ATOM 685 O O . LEU A 1 84 ? -15.040 -4.580 3.006 1.00 95.75 84 LEU A O 1
ATOM 689 N N . VAL A 1 85 ? -12.895 -4.399 2.393 1.00 95.31 85 VAL A N 1
ATOM 690 C CA . VAL A 1 85 ? -12.386 -4.146 3.757 1.00 95.31 85 VAL A CA 1
ATOM 691 C C . VAL A 1 85 ? -13.062 -2.931 4.405 1.00 95.31 85 VAL A C 1
ATOM 693 O O . VAL A 1 85 ? -13.321 -2.920 5.607 1.00 95.31 85 VAL A O 1
ATOM 696 N N . LYS A 1 86 ? -13.361 -1.872 3.642 1.00 94.00 86 LYS A N 1
ATOM 697 C CA . LYS A 1 86 ? -14.107 -0.714 4.165 1.00 94.00 86 LYS A CA 1
ATOM 698 C C . LYS A 1 86 ? -15.538 -1.078 4.561 1.00 94.00 86 LYS A C 1
ATOM 700 O O . LYS A 1 86 ? -15.979 -0.609 5.604 1.00 94.00 86 LYS A O 1
ATOM 705 N N . ARG A 1 87 ? -16.231 -1.887 3.751 1.00 95.69 87 ARG A N 1
ATOM 706 C CA . ARG A 1 87 ? -17.599 -2.346 4.036 1.00 95.69 87 ARG A CA 1
ATOM 707 C C . ARG A 1 87 ? -17.651 -3.193 5.306 1.00 95.69 87 ARG A C 1
ATOM 709 O O . ARG A 1 87 ? -18.419 -2.858 6.196 1.00 95.69 87 ARG A O 1
ATOM 716 N N . GLU A 1 88 ? -16.763 -4.176 5.438 1.00 94.56 88 GLU A N 1
ATOM 717 C CA . GLU A 1 88 ? -16.672 -5.025 6.638 1.00 94.56 88 GLU A CA 1
ATOM 718 C C . GLU A 1 88 ? -16.390 -4.214 7.911 1.00 94.56 88 GLU A C 1
ATOM 720 O O . GLU A 1 88 ? -16.995 -4.438 8.956 1.00 94.56 88 GLU A O 1
ATOM 725 N N . ASN A 1 89 ? -15.473 -3.243 7.836 1.00 92.81 89 ASN A N 1
ATOM 726 C CA . ASN A 1 89 ? -15.173 -2.392 8.987 1.00 92.81 89 ASN A CA 1
ATOM 727 C C . ASN A 1 89 ? -16.365 -1.503 9.371 1.00 92.81 89 ASN A C 1
ATOM 729 O O . ASN A 1 89 ? -16.604 -1.319 10.559 1.00 92.81 89 ASN A O 1
ATOM 733 N N . ALA A 1 90 ? -17.095 -0.962 8.390 1.00 92.88 90 ALA A N 1
ATOM 734 C CA . ALA A 1 90 ? -18.265 -0.122 8.639 1.00 92.88 90 ALA A CA 1
ATOM 735 C C . ALA A 1 90 ? -19.429 -0.921 9.240 1.00 92.88 90 ALA A C 1
ATOM 737 O O . ALA A 1 90 ? -20.069 -0.455 10.177 1.00 92.88 90 ALA A O 1
ATOM 738 N N . GLU A 1 91 ? -19.669 -2.137 8.746 1.00 94.94 91 GLU A N 1
ATOM 739 C CA . GLU A 1 91 ? -20.644 -3.063 9.330 1.00 94.94 91 GLU A CA 1
ATOM 740 C C . GLU A 1 91 ? -20.289 -3.380 10.786 1.00 94.94 91 GLU A C 1
ATOM 742 O O . GLU A 1 91 ? -21.121 -3.257 11.682 1.00 94.9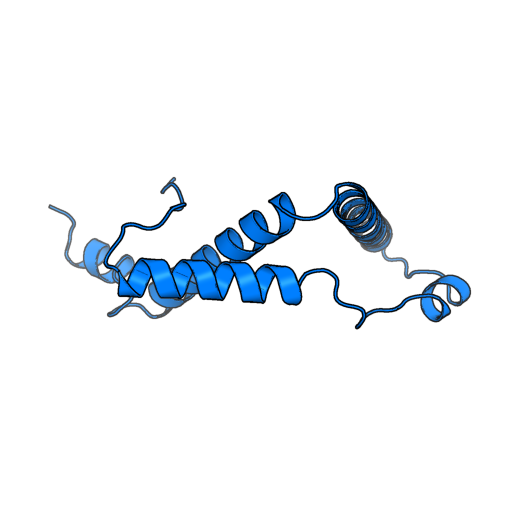4 91 GLU A O 1
ATOM 747 N N . ARG A 1 92 ? -19.023 -3.707 11.052 1.00 92.62 92 ARG A N 1
ATOM 748 C CA . ARG A 1 92 ? -18.548 -4.020 12.402 1.00 92.62 92 ARG A CA 1
ATOM 749 C C . ARG A 1 92 ? -18.674 -2.838 13.369 1.00 92.62 92 ARG A C 1
ATOM 751 O O . ARG A 1 92 ? -19.038 -3.037 14.526 1.00 92.62 92 ARG A O 1
ATOM 758 N N . GLU A 1 93 ? -18.381 -1.630 12.895 1.00 91.62 93 GLU A N 1
ATOM 759 C CA . GLU A 1 93 ? -18.559 -0.388 13.652 1.00 91.62 93 GLU A CA 1
ATOM 760 C C . GLU A 1 93 ? -20.042 -0.119 13.947 1.00 91.62 93 GLU A C 1
ATOM 762 O O . GLU A 1 93 ? -20.382 0.210 15.081 1.00 91.62 93 GLU A O 1
ATOM 767 N N . ALA A 1 94 ? -20.934 -0.351 12.976 1.00 94.25 94 ALA A N 1
ATOM 768 C CA . ALA A 1 94 ? -22.382 -0.236 13.167 1.00 94.25 94 ALA A CA 1
ATOM 769 C C . ALA A 1 94 ? -22.929 -1.250 14.189 1.00 94.25 94 ALA A C 1
ATOM 771 O O . ALA A 1 94 ? -23.863 -0.940 14.925 1.00 94.25 94 ALA A O 1
ATOM 772 N N . LEU A 1 95 ? -22.313 -2.433 14.281 1.00 94.38 95 LEU A N 1
ATOM 773 C CA . LEU A 1 95 ? -22.609 -3.443 15.303 1.00 94.38 95 LEU A CA 1
ATOM 774 C C . LEU A 1 95 ? -21.990 -3.123 16.680 1.00 94.38 95 LEU A C 1
ATOM 776 O O . LEU A 1 95 ? -22.194 -3.876 17.629 1.00 94.38 95 LEU A O 1
ATOM 780 N N . GLY A 1 96 ? -21.218 -2.037 16.807 1.00 92.25 96 GLY A N 1
ATOM 781 C CA . GLY A 1 96 ? -20.579 -1.626 18.062 1.00 92.25 96 GLY A CA 1
ATOM 782 C C . GLY A 1 96 ? -19.381 -2.487 18.481 1.00 92.25 96 GLY A C 1
ATOM 783 O O . GLY A 1 96 ? -18.948 -2.429 19.632 1.00 92.25 96 GLY A O 1
ATOM 784 N N . ALA A 1 97 ? -18.832 -3.300 17.575 1.00 91.06 97 ALA A N 1
ATOM 785 C CA . ALA A 1 97 ? -17.706 -4.174 17.883 1.00 91.06 97 ALA A CA 1
ATOM 786 C C . ALA A 1 97 ? -16.352 -3.443 17.793 1.00 91.06 97 ALA A C 1
ATOM 788 O O . ALA A 1 97 ? -16.134 -2.562 16.964 1.00 91.06 97 ALA A O 1
ATOM 789 N N . LEU A 1 98 ? -15.395 -3.865 18.628 1.00 87.88 98 LEU A N 1
ATOM 790 C CA . LEU A 1 98 ? -14.033 -3.314 18.666 1.00 87.88 98 LEU A CA 1
ATOM 791 C C . LEU A 1 98 ? -13.286 -3.515 17.334 1.00 87.88 98 LEU A C 1
ATOM 793 O O . LEU A 1 98 ? -13.519 -4.519 16.662 1.00 87.88 98 LEU A O 1
ATOM 797 N N . PRO A 1 99 ? -12.340 -2.643 16.947 1.00 86.00 99 PRO A N 1
ATOM 798 C CA . PRO A 1 99 ? -11.578 -2.807 15.709 1.00 86.00 99 PRO A CA 1
ATOM 799 C C . PRO A 1 99 ? -10.755 -4.106 15.704 1.00 86.00 99 PRO A C 1
ATOM 801 O O . PRO A 1 99 ? -10.187 -4.491 16.721 1.00 86.00 99 PRO A O 1
ATOM 804 N N . LEU A 1 100 ? -10.652 -4.768 14.544 1.00 84.19 100 LEU A N 1
ATOM 805 C CA . LEU A 1 100 ? -9.871 -6.010 14.398 1.00 84.19 100 LEU A CA 1
ATOM 806 C C . LEU A 1 100 ? -8.361 -5.792 14.547 1.00 84.19 100 LEU A C 1
ATOM 808 O O . LEU A 1 100 ? -7.648 -6.657 15.042 1.00 84.19 100 LEU A O 1
ATOM 812 N N . TYR A 1 101 ? -7.874 -4.639 14.094 1.00 85.06 101 TYR A N 1
ATOM 813 C CA . TYR A 1 101 ? -6.462 -4.291 14.137 1.00 85.06 101 TYR A CA 1
ATOM 814 C C . TYR A 1 101 ? -6.323 -2.853 14.608 1.00 85.06 101 TYR A C 1
ATOM 816 O O . TYR A 1 101 ? -6.929 -1.939 14.043 1.00 85.06 101 TYR A O 1
ATOM 824 N N . GLN A 1 102 ? -5.477 -2.657 15.609 1.00 83.81 102 GLN A N 1
ATOM 825 C CA . GLN A 1 102 ? -5.112 -1.350 16.125 1.00 83.81 102 GLN A CA 1
ATOM 826 C C . GLN A 1 102 ? -3.602 -1.184 15.996 1.00 83.81 102 GLN A C 1
ATOM 828 O O . GLN A 1 102 ? -2.842 -2.145 16.112 1.00 83.81 102 GLN A O 1
ATOM 833 N N . ARG A 1 103 ? -3.151 0.042 15.720 1.00 81.62 103 ARG A N 1
ATOM 834 C CA . ARG A 1 103 ? -1.718 0.332 15.782 1.00 81.62 103 ARG A CA 1
ATOM 835 C C . ARG A 1 103 ? -1.239 0.149 17.219 1.00 81.62 103 ARG A C 1
ATOM 837 O O . ARG A 1 103 ? -1.911 0.600 18.147 1.00 81.62 103 ARG A O 1
ATOM 844 N N . THR A 1 104 ? -0.057 -0.416 17.388 1.00 81.19 104 THR A N 1
ATOM 845 C CA . THR A 1 104 ? 0.675 -0.280 18.642 1.00 81.19 104 THR A CA 1
ATOM 846 C C . THR A 1 104 ? 1.207 1.152 18.750 1.00 81.19 104 THR A C 1
ATOM 848 O O . THR A 1 104 ? 1.549 1.785 17.744 1.00 81.19 104 THR A O 1
ATOM 851 N N . ILE A 1 105 ? 1.184 1.705 19.961 1.00 73.56 105 ILE A N 1
ATOM 852 C CA . ILE A 1 105 ? 1.838 2.981 20.265 1.00 73.56 105 ILE A CA 1
ATOM 853 C C . ILE A 1 105 ? 3.302 2.633 20.576 1.00 73.56 105 ILE A C 1
ATOM 855 O O . ILE A 1 105 ? 3.502 1.717 21.375 1.00 73.56 105 ILE A O 1
ATOM 859 N N . PRO A 1 106 ? 4.290 3.251 19.902 1.00 61.88 106 PRO A N 1
ATOM 860 C CA . PRO A 1 106 ? 5.694 3.083 20.264 1.00 61.88 106 PRO A CA 1
ATOM 861 C C . PRO A 1 106 ? 5.994 3.680 21.641 1.00 61.88 106 PRO A C 1
ATOM 863 O O . PRO A 1 106 ? 5.323 4.673 22.009 1.00 61.88 106 PRO A O 1
#

Nearest PDB structures (foldseek):
  8bep-assembly1_F  TM=7.649E-01  e=1.412E-11  Arabidopsis thaliana
  7jrg-assembly1_F  TM=8.008E-01  e=1.289E-10  Vigna radiata var. radiata
  5klv-assembly1_F  TM=8.701E-01  e=5.444E-03  Bos taurus
  8iuj-assembly1_Qg  TM=7.820E-01  e=2.543E-02  Euglena gracilis
  8ueo-assembly1_1V  TM=2.803E-01  e=8.099E+00  Sus scrofa

=== Feature glossary ===
Feature key, reading from the visual/contextual features back to the raw sequence:

Rendered structure images. Six rendered views show the 3D structure from the faces of a cube — i.e. along ±x, ±y, ±z. Rendering representation is drawn randomly per protein from cartoon (secondary-structure ribbons), sticks (backbone bonds), or molecular surface; coloring is either N→C rainbow (blue at the N-terminus through red at the C-terminus) or one color per chain.

Contact-map, Ramachandran, and PAE plots. The contact map is a binary N×N matrix image: pixel (i, j) is dark where Cα_i and Cα_j are within 8 Å and |i−j|>4. Because the |i−j|>4 filter removes local helical contacts, off-diagonal stripes parallel to the main diagonal indicate parallel β-sheets; stripes perpendicular to it indicate antiparallel β-sheets. The Ramachandran plot scatters every residue's (φ, ψ) pair against the sterically allowed regions. The PAE heatmap renders the predicted-aligned-error matrix.

InterPro / GO / CATH / organism. Database cross-references. InterPro integrates a dozen domain/family signature databases into unified entries with residue-range hits. GO terms attach function/process/location labels with evidence codes. CATH codes position the fold in a four-level structural taxonomy. Organism is the NCBI-taxonomy species name.

Nearest PDB structures. The Foldseek neighbor list gives the closest experimentally determined structures in the PDB, ranked by structural alignment. TM-score near 1 means near-identical fold; near 0.3 means only rough topology match. This is how one finds what a novel AlphaFold prediction most resembles in the solved-structure universe.

Predicted aligned error. PAE(i, j) answers: if I align the predicted and true structures on residue i, how far off (in Å) do I expect residue j to be? A block-diagonal PAE matrix with low values on the blocks and high values off-diagonal is the signature of a multi-domain protein with confidently predicted domains but uncertain inter-domain orientation.

Solvent-accessible surface area. Accessible surface area quantifies burial. A residue with SASA near zero is packed into the hydrophobic core; one with SASA >100 Å² sits on the surface. Computed here via the Shrake–Rupley numerical algorithm with a 1.4 Å probe.

B-factor. B-factor (Debye–Waller factor) reflects atomic displacement in the crystal lattice. It is an experimental observable (units Å²), not a prediction; low values mean the atom is pinned down, high values mean it moves or is heterogeneous across the crystal.

pLDDT. For AlphaFold models, the B-factor field carries pLDDT — the model's own estimate of local accuracy on a 0–100 scale. Regions with pLDDT<50 should be treated as essentially unmodeled; they often correspond to intrinsically disordered segments.

Backbone torsions (φ/ψ). φ (phi) and ψ (psi) are the two rotatable backbone dihedrals per residue: φ is the C(i-1)–N–Cα–C torsion, ψ is the N–Cα–C–N(i+1) torsion, both in degrees on (−180°, 180°]. α-helical residues cluster near (−60°, −45°); β-strand residues near (−120°, +130°). A Ramachandran plot is simply a scatter of (φ, ψ) for every residue.

Radius of gyration, Cα contacts, bounding box. Radius of gyration (Rg) is the root-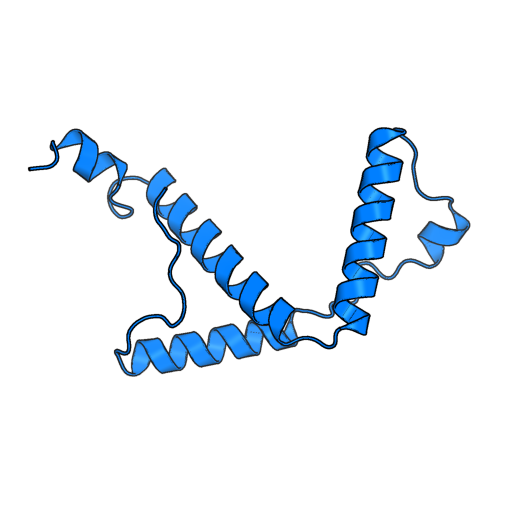mean-square distance of Cα atoms from their centroid — a single number for overall size and compactness. A globular domain of N residues has Rg ≈ 2.2·N^0.38 Å; an extended or disordered chain has a much larger Rg. The Cα contact count is the number of residue pairs whose Cα atoms are within 8 Å and are more than four positions apart in sequence — a standard proxy for tertiary packing density. The bounding box is the smallest axis-aligned box enclosing all Cα atoms.

Secondary structure (3-state, P-SEA). Three-state secondary structure (P-SEA) collapses the eight DSSP classes into helix (a), strand (b), and coil (c). P-SEA assigns these from Cα geometry alone — distances and angles — without requiring backbone oxygens, so it works on any Cα trace.

Secondary structure (8-state, DSSP). DSSP 8-state secondary structure assigns each residue one of H (α-helix), G (3₁₀-helix), I (π-helix), E (extended β-strand), B (isolated β-bridge), T (hydrogen-bonded turn), S (bend), or '-' (coil). The assignment is computed from backbone hydrogen-bond geometry via the Kabsch–Sander algorithm.

Foldseek 3Di. A 3Di character summarizes, for each residue, the relative orientation of the Cα frame of its nearest spatial neighbor. Because it encodes fold topology rather than chemistry, 3Di alignments detect remote structural similarity that sequence alignment misses.

mmCIF coordinates. The mmCIF block holds the 3D Cartesian coordinates of each backbone atom (N, Cα, C, O) in ångströms. mmCIF is the PDB's canonical archive format — a tagged-loop text representation of the atomic model.

Sequence. Sequence gives the chain of amino acids in standard one-letter code (A=alanine, C=cysteine, …, Y=tyrosine), read N→C. It is the only feature that is directly encoded by the gene; all structural features are derived from the folded form of this sequence.